Protein AF-A0A8S3E1S0-F1 (afdb_monomer)

InterPro domains:
  IPR021967 Nuclear pore complex protein NUP96, C-terminal domain [PF12110] (6-169)

Organism: NCBI:txid392030

Sequence (169 aa):
MQNCEFLSRGLLNDCVKFAHDEGDLRLAALVHAASGSNTVRDILRHCAHEDIVDVYSKDFRRTIAILSGEFIVKGHNLVDQNRTTYWQMALALHLWFANSASDSVSTIVRDFESAYQEHYWLEPIAHHGNTKALDLRWKLLKLYTDDTYPIDNVFDVNSYTQNPFDYRL

pLDDT: mean 80.12, std 9.95, range [49.84, 92.62]

Nearest PDB structures (foldseek):
  7r5j-assembly1_M0  TM=8.393E-01  e=2.075E-05  Homo sapiens
  9hcj-assembly1_M0  TM=8.112E-01  e=3.958E-04  Dictyostelium discoideum
  7vci-assembly1_F  TM=7.596E-01  e=1.079E-04  Xenopus laevis
  8tie-assembly1_n  TM=6.568E-01  e=2.487E+00  Saccharomyces cerevisiae
  7n84-assembly1_c  TM=5.161E-01  e=3.710E+00  Saccharomyces cerevisiae

Solvent-accessible surface area (backbone atoms only — not comparable to full-atom values): 9518 Å² total; per-residue (Å²): 118,66,54,57,55,26,52,58,69,68,35,56,68,58,30,32,50,51,26,51,74,75,64,39,55,66,58,24,52,47,57,58,46,36,75,78,29,69,68,51,16,52,54,35,41,53,48,54,70,39,76,69,41,76,79,47,56,72,66,57,44,34,42,42,21,50,51,26,29,45,48,61,46,98,88,40,69,56,62,57,66,85,77,48,74,42,44,66,44,55,49,47,40,36,68,71,28,48,51,60,97,84,58,52,71,45,56,47,53,50,55,48,48,54,41,27,74,73,64,74,42,66,69,57,59,25,92,29,57,98,53,98,28,58,19,42,72,54,44,52,48,43,47,74,52,32,92,82,50,63,70,72,70,62,70,46,34,48,18,80,34,73,47,88,81,56,85,77,129

Radius of gyration: 18.13 Å; Cα contacts (8 Å, |Δi|>4): 204; chains: 1; bounding box: 43×31×51 Å

Foldseek 3Di:
DVLLVCLLVVVLVVSLVVCVVVVVNVLNVLSVDLQPDLVSLVVLVVCLADPVLVVDDLVVSLSSCLSNLNQAYPNDRSPDQVVPVALVSVLVSLCRHNDDPPDDLLVSLVVSVVCVVVVSHDAQFAPAEPDGAHALVNLVSCVVNPVPRDPVSSQCCRRYHNDNPPSDD

Structure (mmCIF, N/CA/C/O backbone):
data_AF-A0A8S3E1S0-F1
#
_entry.id   AF-A0A8S3E1S0-F1
#
loop_
_atom_site.group_PDB
_atom_site.id
_atom_site.type_symbol
_atom_site.label_atom_id
_atom_site.label_alt_id
_atom_site.label_comp_id
_atom_site.label_asym_id
_atom_site.label_entity_id
_atom_site.label_seq_id
_atom_site.pdbx_PDB_ins_code
_atom_site.Cartn_x
_atom_site.Cartn_y
_atom_site.Cartn_z
_atom_site.occupancy
_atom_site.B_iso_or_equiv
_atom_site.auth_seq_id
_atom_site.auth_comp_id
_atom_site.auth_asym_id
_atom_site.auth_atom_id
_atom_site.pdbx_PDB_model_num
ATOM 1 N N . MET A 1 1 ? 5.901 -2.641 19.399 1.00 58.44 1 MET A N 1
ATOM 2 C CA . MET A 1 1 ? 6.875 -2.893 18.307 1.00 58.44 1 MET A CA 1
ATOM 3 C C . MET A 1 1 ? 6.525 -4.081 17.390 1.00 58.44 1 MET A C 1
ATOM 5 O O . MET A 1 1 ? 6.628 -3.909 16.183 1.00 58.44 1 MET A O 1
ATOM 9 N N . GLN A 1 2 ? 6.103 -5.249 17.906 1.00 73.56 2 GLN A N 1
ATOM 10 C CA . GLN A 1 2 ? 5.822 -6.465 17.105 1.00 73.56 2 GLN A CA 1
ATOM 11 C C . GLN A 1 2 ? 4.527 -6.395 16.265 1.00 73.56 2 GLN A C 1
ATOM 13 O O . GLN A 1 2 ? 4.481 -6.923 15.159 1.00 73.56 2 GLN A O 1
ATOM 18 N N . ASN A 1 3 ? 3.510 -5.655 16.727 1.00 74.62 3 ASN A N 1
ATOM 19 C CA . ASN A 1 3 ? 2.229 -5.501 16.017 1.00 74.62 3 ASN A CA 1
ATOM 20 C C . ASN A 1 3 ? 2.379 -4.917 14.607 1.00 74.62 3 ASN A C 1
ATOM 22 O O . ASN A 1 3 ? 1.893 -5.496 13.641 1.00 74.62 3 ASN A O 1
ATOM 26 N N . CYS A 1 4 ? 3.118 -3.814 14.455 1.00 72.69 4 CYS A N 1
ATOM 27 C CA . CYS A 1 4 ? 3.350 -3.216 13.138 1.00 72.69 4 CYS A CA 1
ATOM 28 C C . CYS A 1 4 ? 4.136 -4.141 12.195 1.00 72.69 4 CYS A C 1
ATOM 30 O O . CYS A 1 4 ? 3.998 -4.011 10.986 1.00 72.69 4 CYS A O 1
ATOM 32 N N . GLU A 1 5 ? 4.948 -5.058 12.729 1.00 78.69 5 GLU A N 1
ATOM 33 C CA . GLU A 1 5 ? 5.699 -6.035 11.935 1.00 78.69 5 GLU A CA 1
ATOM 34 C C . GLU A 1 5 ? 4.805 -7.177 11.436 1.00 78.69 5 GLU A C 1
ATOM 36 O O . GLU A 1 5 ? 4.924 -7.600 10.289 1.00 78.69 5 GLU A O 1
ATOM 41 N N . PHE A 1 6 ? 3.867 -7.651 12.259 1.00 82.81 6 PHE A N 1
ATOM 42 C CA . PHE A 1 6 ? 2.863 -8.612 11.801 1.00 82.81 6 PHE A CA 1
ATOM 43 C C . PHE A 1 6 ? 1.943 -7.993 10.748 1.00 82.81 6 PHE A C 1
ATOM 45 O O . PHE A 1 6 ? 1.710 -8.601 9.703 1.00 82.81 6 PHE A O 1
ATOM 52 N N . LEU A 1 7 ? 1.485 -6.758 10.978 1.00 82.69 7 LEU A N 1
ATOM 53 C CA . LEU A 1 7 ? 0.645 -6.030 10.026 1.00 82.69 7 LEU A CA 1
ATOM 54 C C . LEU A 1 7 ? 1.376 -5.748 8.715 1.00 82.69 7 LEU A C 1
ATOM 56 O O . LEU A 1 7 ? 0.814 -5.989 7.651 1.00 82.69 7 LEU A O 1
ATOM 60 N N . SER A 1 8 ? 2.638 -5.312 8.768 1.00 78.31 8 SER A N 1
ATOM 61 C CA . SER A 1 8 ? 3.410 -5.053 7.552 1.00 78.31 8 SER A CA 1
ATOM 62 C C . SER A 1 8 ? 3.658 -6.303 6.726 1.00 78.31 8 SER A C 1
ATOM 64 O O . SER A 1 8 ? 3.879 -6.167 5.537 1.00 78.31 8 SER A O 1
ATOM 66 N N . ARG A 1 9 ? 3.581 -7.503 7.313 1.00 81.69 9 ARG A N 1
ATOM 67 C CA . ARG A 1 9 ? 3.710 -8.795 6.617 1.00 81.69 9 ARG A CA 1
ATOM 68 C C . ARG A 1 9 ? 2.362 -9.431 6.261 1.00 81.69 9 ARG A C 1
ATOM 70 O O . ARG A 1 9 ? 2.347 -10.550 5.757 1.00 81.69 9 ARG A O 1
ATOM 77 N N . GLY A 1 10 ? 1.248 -8.750 6.537 1.00 81.19 10 GLY A N 1
ATOM 78 C CA . GLY A 1 10 ? -0.102 -9.242 6.249 1.00 81.19 10 GLY A CA 1
ATOM 79 C C . GLY A 1 10 ? -0.562 -10.350 7.201 1.00 81.19 10 GLY A C 1
ATOM 80 O O . GLY A 1 10 ? -1.591 -10.985 6.975 1.00 81.19 10 GLY A O 1
ATOM 81 N N . LEU A 1 11 ? 0.173 -10.587 8.290 1.00 84.69 11 LEU A N 1
ATOM 82 C CA . LEU A 1 11 ? -0.100 -11.624 9.283 1.00 84.69 11 LEU A CA 1
ATOM 83 C C . LEU A 1 11 ? -1.120 -11.125 10.318 1.00 84.69 11 LEU A C 1
ATOM 85 O O . LEU A 1 11 ? -0.837 -11.022 11.512 1.00 84.69 11 LEU A O 1
ATOM 89 N N . LEU A 1 12 ? -2.329 -10.801 9.851 1.00 86.69 12 LEU A N 1
ATOM 90 C CA . LEU A 1 12 ? -3.406 -10.238 10.676 1.00 86.69 12 LEU A CA 1
ATOM 91 C C . LEU A 1 12 ? -3.782 -11.150 11.850 1.00 86.69 12 LEU A C 1
ATOM 93 O O . LEU A 1 12 ? -3.936 -10.683 12.976 1.00 86.69 12 LEU A O 1
ATOM 97 N N . ASN A 1 13 ? -3.870 -12.459 11.608 1.00 87.81 13 ASN A N 1
ATOM 98 C CA . ASN A 1 13 ? -4.221 -13.437 12.639 1.00 87.81 13 ASN A CA 1
ATOM 99 C C . ASN A 1 13 ? -3.161 -13.527 13.741 1.00 87.81 13 ASN A C 1
ATOM 101 O O . ASN A 1 13 ? -3.509 -13.663 14.912 1.00 87.81 13 ASN A O 1
ATOM 105 N N . ASP A 1 14 ? -1.881 -13.434 13.382 1.00 88.75 14 ASP A N 1
ATOM 106 C CA . ASP A 1 14 ? -0.792 -13.473 14.358 1.00 88.75 14 ASP A CA 1
ATOM 107 C C . ASP A 1 14 ? -0.717 -12.159 15.139 1.00 88.75 14 ASP A C 1
ATOM 109 O O . ASP A 1 14 ? -0.510 -12.186 16.349 1.00 88.75 14 ASP A O 1
ATOM 113 N N . CYS A 1 15 ? -1.005 -11.024 14.491 1.00 88.31 15 CYS A N 1
ATOM 114 C CA . CYS A 1 15 ? -1.164 -9.742 15.176 1.00 88.31 15 CYS A CA 1
ATOM 115 C C . CYS A 1 15 ? -2.302 -9.780 16.211 1.00 88.31 15 CYS A C 1
ATOM 117 O O . CYS A 1 15 ? -2.143 -9.275 17.318 1.00 88.31 15 CYS A O 1
ATOM 119 N N . VAL A 1 16 ? -3.447 -10.382 15.868 1.00 88.69 16 VAL A N 1
ATOM 120 C CA . VAL A 1 16 ? -4.603 -10.507 16.774 1.00 88.69 16 VAL A CA 1
ATOM 121 C C . VAL A 1 16 ? -4.278 -11.428 17.948 1.00 88.69 16 VAL A C 1
ATOM 123 O O . VAL A 1 16 ? -4.586 -11.083 19.086 1.00 88.69 16 VAL A O 1
ATOM 126 N N . LYS A 1 17 ? -3.633 -12.574 17.693 1.00 89.94 17 LYS A N 1
ATOM 127 C CA . LYS A 1 17 ? -3.180 -13.491 18.752 1.00 89.94 17 LYS A CA 1
ATOM 128 C C . LYS A 1 17 ? -2.196 -12.808 19.692 1.00 89.94 17 LYS A C 1
ATOM 130 O O . LYS A 1 17 ? -2.391 -12.848 20.897 1.00 89.94 17 LYS A O 1
ATOM 135 N N . PHE A 1 18 ? -1.202 -12.117 19.143 1.00 89.56 18 PHE A N 1
ATOM 136 C CA . PHE A 1 18 ? -0.225 -11.386 19.939 1.00 89.56 18 PHE A CA 1
ATOM 137 C C . PHE A 1 18 ? -0.886 -10.295 20.794 1.00 89.56 18 PHE A C 1
ATOM 139 O O . PHE A 1 18 ? -0.615 -10.204 21.986 1.00 89.56 18 PHE A O 1
ATOM 146 N N . ALA A 1 19 ? -1.808 -9.511 20.223 1.00 88.44 19 ALA A N 1
ATOM 147 C CA . ALA A 1 19 ? -2.557 -8.504 20.976 1.00 88.44 19 ALA A CA 1
ATOM 148 C C . ALA A 1 19 ? -3.422 -9.130 22.086 1.00 88.44 19 ALA A C 1
ATOM 150 O O . ALA A 1 19 ? -3.539 -8.566 23.172 1.00 88.44 19 ALA A O 1
ATOM 151 N N . HIS A 1 20 ? -3.997 -10.311 21.839 1.00 88.94 20 HIS A N 1
ATOM 152 C CA . HIS A 1 20 ? -4.727 -11.069 22.851 1.00 88.94 20 HIS A CA 1
ATOM 153 C C . HIS A 1 20 ? -3.804 -11.558 23.980 1.00 88.94 20 HIS A C 1
ATOM 155 O O . HIS A 1 20 ? -4.162 -11.434 25.150 1.00 88.94 20 HIS A O 1
ATOM 161 N N . ASP A 1 21 ? -2.613 -12.058 23.646 1.00 90.25 21 ASP A N 1
ATOM 162 C CA . ASP A 1 21 ? -1.620 -12.550 24.611 1.00 90.25 21 ASP A CA 1
ATOM 163 C C . ASP A 1 21 ? -1.020 -11.416 25.463 1.00 90.25 21 ASP A C 1
ATOM 165 O O . ASP A 1 21 ? -0.772 -11.605 26.654 1.00 90.25 21 ASP A O 1
ATOM 169 N N . GLU A 1 22 ? -0.848 -10.216 24.896 1.00 89.12 22 GLU A N 1
ATOM 170 C CA . GLU A 1 22 ? -0.460 -9.007 25.642 1.00 89.12 22 GLU A CA 1
ATOM 171 C C . GLU A 1 22 ? -1.614 -8.398 26.465 1.00 89.12 22 GLU A C 1
ATOM 173 O O . GLU A 1 22 ? -1.390 -7.507 27.287 1.00 89.12 22 GLU A O 1
ATOM 178 N N . GLY A 1 23 ? -2.852 -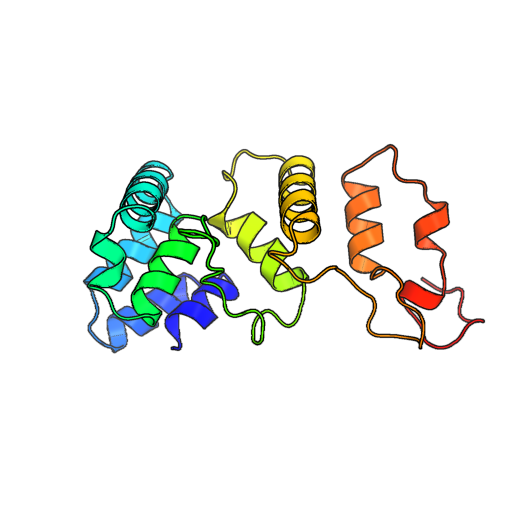8.869 26.274 1.00 88.38 23 GLY A N 1
ATOM 179 C CA . GLY A 1 23 ? -4.045 -8.368 26.961 1.00 88.38 23 GLY A CA 1
ATOM 180 C C . GLY A 1 23 ? -4.653 -7.094 26.359 1.00 88.38 23 GLY A C 1
ATOM 181 O O . GLY A 1 23 ? -5.596 -6.538 26.929 1.00 88.38 23 GLY A O 1
ATOM 182 N N . ASP A 1 24 ? -4.179 -6.635 25.197 1.00 88.19 24 ASP A N 1
ATOM 183 C CA . ASP A 1 24 ? -4.757 -5.499 24.473 1.00 88.19 24 ASP A CA 1
ATOM 184 C C . ASP A 1 24 ? -5.917 -5.943 23.568 1.00 88.19 24 ASP A C 1
ATOM 186 O O . ASP A 1 24 ? -5.844 -6.010 22.336 1.00 88.19 24 ASP A O 1
ATOM 190 N N . LEU A 1 25 ? -7.049 -6.230 24.213 1.00 88.06 25 LEU A N 1
ATOM 191 C CA . LEU A 1 25 ? -8.277 -6.653 23.535 1.00 88.06 25 LEU A CA 1
ATOM 192 C C . LEU A 1 25 ? -8.849 -5.574 22.602 1.00 88.06 25 LEU A C 1
ATOM 194 O O . LEU A 1 25 ? -9.564 -5.896 21.652 1.00 88.06 25 LEU A O 1
ATOM 198 N N . ARG A 1 26 ? -8.548 -4.293 22.858 1.00 87.56 26 ARG A N 1
ATOM 199 C CA . ARG A 1 26 ? -9.032 -3.178 22.029 1.00 87.56 26 ARG A CA 1
ATOM 200 C C . ARG A 1 26 ? -8.329 -3.188 20.684 1.00 87.56 26 ARG A C 1
ATOM 202 O O . ARG A 1 26 ? -8.991 -3.077 19.654 1.00 87.56 26 ARG A O 1
ATOM 209 N N . LEU A 1 27 ? -7.011 -3.368 20.696 1.00 86.94 27 LEU A N 1
ATOM 210 C CA . LEU A 1 27 ? -6.228 -3.500 19.478 1.00 86.94 27 LEU A CA 1
ATOM 211 C C . LEU A 1 27 ? -6.626 -4.752 18.688 1.00 86.94 27 LEU A C 1
ATOM 213 O O . LEU A 1 27 ? -6.827 -4.662 17.479 1.00 86.94 27 LEU A O 1
ATOM 217 N N . ALA A 1 28 ? -6.807 -5.892 19.361 1.00 88.44 28 ALA A N 1
ATOM 218 C CA . ALA A 1 28 ? -7.246 -7.132 18.719 1.00 88.44 28 ALA A CA 1
ATOM 219 C C . ALA A 1 28 ? -8.592 -6.960 17.987 1.00 88.44 28 ALA A C 1
ATOM 221 O O . ALA A 1 28 ? -8.720 -7.324 16.816 1.00 88.44 28 ALA A O 1
ATOM 222 N N . ALA A 1 29 ? -9.577 -6.347 18.653 1.00 88.38 29 ALA A N 1
ATOM 223 C CA . ALA A 1 29 ? -10.878 -6.053 18.057 1.00 88.38 29 ALA A CA 1
ATOM 224 C C . ALA A 1 29 ? -10.765 -5.071 16.881 1.00 88.38 29 ALA A C 1
ATOM 226 O O . ALA A 1 29 ? -11.424 -5.258 15.858 1.00 88.38 29 ALA A O 1
ATOM 227 N N . LEU A 1 30 ? -9.907 -4.053 17.002 1.00 88.75 30 LEU A N 1
ATOM 228 C CA . LEU A 1 30 ? -9.695 -3.063 15.951 1.00 88.75 30 LEU A CA 1
ATOM 229 C C . LEU A 1 30 ? -9.072 -3.678 14.692 1.00 88.75 30 LEU A C 1
ATOM 231 O O . LEU A 1 30 ? -9.574 -3.445 13.595 1.00 88.75 30 LEU A O 1
ATOM 235 N N . VAL A 1 31 ? -8.016 -4.484 14.843 1.00 88.50 31 VAL A N 1
ATOM 236 C CA . VAL A 1 31 ? -7.354 -5.177 13.723 1.00 88.50 31 VAL A CA 1
ATOM 237 C C . VAL A 1 31 ? -8.341 -6.106 13.015 1.00 88.50 31 VAL A C 1
ATOM 239 O O . VAL A 1 31 ? -8.419 -6.107 11.787 1.00 88.50 31 VAL A O 1
ATOM 242 N N . HIS A 1 32 ? -9.142 -6.851 13.782 1.00 87.25 32 HIS A N 1
ATOM 243 C CA . HIS A 1 32 ? -10.170 -7.725 13.225 1.00 87.25 32 HIS A CA 1
ATOM 244 C C . HIS A 1 32 ? -11.230 -6.937 12.435 1.00 87.25 32 HIS A C 1
ATOM 246 O O . HIS A 1 32 ? -11.568 -7.305 11.311 1.00 87.25 32 HIS A O 1
ATOM 252 N N . ALA A 1 33 ? -11.714 -5.822 12.988 1.00 86.75 33 ALA A N 1
ATOM 253 C CA . ALA A 1 33 ? -12.729 -4.987 12.352 1.00 86.75 33 ALA A CA 1
ATOM 254 C C . ALA A 1 33 ? -12.217 -4.291 11.075 1.00 86.75 33 ALA A C 1
ATOM 256 O O . ALA A 1 33 ? -12.920 -4.258 10.063 1.00 86.75 33 ALA A O 1
ATOM 257 N N . ALA A 1 34 ? -10.985 -3.774 11.097 1.00 84.12 34 ALA A N 1
ATOM 258 C CA . ALA A 1 34 ? -10.373 -3.087 9.960 1.00 84.12 34 ALA A CA 1
ATOM 259 C C . ALA A 1 34 ? -10.072 -4.027 8.778 1.00 84.12 34 ALA A C 1
ATOM 261 O O . ALA A 1 34 ? -10.104 -3.590 7.631 1.00 84.12 34 ALA A O 1
ATOM 262 N N . SER A 1 35 ? -9.838 -5.321 9.033 1.00 79.50 35 SER A N 1
ATOM 263 C CA . SER A 1 35 ? -9.619 -6.312 7.971 1.00 79.50 35 SER A CA 1
ATOM 264 C C . SER A 1 35 ? -10.854 -6.553 7.096 1.00 79.50 35 SER A C 1
ATOM 266 O O . SER A 1 35 ? -10.699 -6.962 5.948 1.00 79.50 35 SER A O 1
ATOM 268 N N . GLY A 1 36 ? -12.062 -6.382 7.640 1.00 73.81 36 GLY A N 1
ATOM 269 C CA . GLY A 1 36 ? -13.307 -6.757 6.961 1.00 73.81 36 GLY A CA 1
ATOM 270 C C . GLY A 1 36 ? -14.179 -5.584 6.521 1.00 73.81 36 GLY A C 1
ATOM 271 O O . GLY A 1 36 ? -15.065 -5.776 5.693 1.00 73.81 36 GLY A O 1
ATOM 272 N N . SER A 1 37 ? -13.965 -4.384 7.069 1.00 80.50 37 SER A N 1
ATOM 273 C CA . SER A 1 37 ? -14.875 -3.256 6.869 1.00 80.50 37 SER A CA 1
ATOM 274 C C . SER A 1 37 ? -14.171 -1.988 6.393 1.00 80.50 37 SER A C 1
ATOM 276 O O . SER A 1 37 ? -13.408 -1.366 7.136 1.00 80.50 37 SER A O 1
ATOM 278 N N . ASN A 1 38 ? -14.524 -1.538 5.185 1.00 81.44 38 ASN A N 1
ATOM 279 C CA . ASN A 1 38 ? -14.071 -0.253 4.645 1.00 81.44 38 ASN A CA 1
ATOM 280 C C . ASN A 1 38 ? -14.533 0.930 5.511 1.00 81.44 38 ASN A C 1
ATOM 282 O O . ASN A 1 38 ? -13.774 1.872 5.695 1.00 81.44 38 ASN A O 1
ATOM 286 N N . THR A 1 39 ? -15.711 0.850 6.141 1.00 86.88 39 THR A N 1
ATOM 287 C CA . THR A 1 39 ? -16.206 1.937 7.005 1.00 86.88 39 THR A CA 1
ATOM 288 C C . THR A 1 39 ? -15.342 2.131 8.247 1.00 86.88 39 THR A C 1
ATOM 290 O O . THR A 1 39 ? -15.125 3.256 8.687 1.00 86.88 39 THR A O 1
ATOM 293 N N . VAL A 1 40 ? -14.808 1.041 8.807 1.00 87.56 40 VAL A N 1
ATOM 294 C CA . VAL A 1 40 ? -13.883 1.104 9.947 1.00 87.56 40 VAL A CA 1
ATOM 295 C C . VAL A 1 40 ? -12.565 1.728 9.506 1.00 87.56 40 VAL A C 1
ATOM 297 O O . VAL A 1 40 ? -12.022 2.562 10.225 1.00 87.56 40 VAL A O 1
ATOM 300 N N . ARG A 1 41 ? -12.079 1.379 8.309 1.00 87.25 41 ARG A N 1
ATOM 301 C CA . ARG A 1 41 ? -10.884 1.999 7.723 1.00 87.25 41 ARG A CA 1
ATOM 302 C C . ARG A 1 41 ? -11.086 3.497 7.504 1.00 87.25 41 ARG A C 1
ATOM 304 O O . ARG A 1 41 ? -10.206 4.259 7.877 1.00 87.25 41 ARG A O 1
ATOM 311 N N . ASP A 1 42 ? -12.248 3.929 7.023 1.00 87.00 42 ASP A N 1
ATOM 312 C CA . ASP A 1 42 ? -12.558 5.352 6.825 1.00 87.00 42 ASP A CA 1
ATOM 313 C C . ASP A 1 42 ? -12.619 6.134 8.145 1.00 87.00 42 ASP A C 1
ATOM 315 O O . ASP A 1 42 ? -12.059 7.226 8.251 1.00 87.00 42 ASP A O 1
ATOM 319 N N . ILE A 1 43 ? -13.213 5.556 9.195 1.00 87.81 43 ILE A N 1
ATOM 320 C CA . ILE A 1 43 ? -13.173 6.151 10.541 1.00 87.81 43 ILE A CA 1
ATOM 321 C C . ILE A 1 43 ? -11.724 6.255 11.027 1.00 87.81 43 ILE A C 1
ATOM 323 O O . ILE A 1 43 ? -11.324 7.290 11.554 1.00 87.81 43 ILE A O 1
ATOM 327 N N . LEU A 1 44 ? -10.917 5.210 10.819 1.00 87.38 44 LEU A N 1
ATOM 328 C CA . LEU A 1 44 ? -9.503 5.227 11.187 1.00 87.38 44 LEU A CA 1
ATOM 329 C C . LEU A 1 44 ? -8.701 6.268 10.399 1.00 87.38 44 LEU A C 1
ATOM 331 O O . LEU A 1 44 ? -7.809 6.872 10.986 1.00 87.38 44 LEU A O 1
ATOM 335 N N . ARG A 1 45 ? -9.022 6.518 9.123 1.00 86.44 45 ARG A N 1
ATOM 336 C CA . ARG A 1 45 ? -8.429 7.604 8.317 1.00 86.44 45 ARG A CA 1
ATOM 337 C C . ARG A 1 45 ? -8.736 8.971 8.915 1.00 86.44 45 ARG A C 1
ATOM 339 O O . ARG A 1 45 ? -7.833 9.783 9.107 1.00 86.44 45 ARG A O 1
ATOM 346 N N . HIS A 1 46 ? -9.991 9.206 9.297 1.00 85.12 46 HIS A N 1
ATOM 347 C CA . HIS A 1 46 ? -10.366 10.434 9.998 1.00 85.12 46 HIS A CA 1
ATOM 348 C C . HIS A 1 46 ? -9.643 10.570 11.339 1.00 85.12 46 HIS A C 1
ATOM 350 O O . HIS A 1 46 ? -9.044 11.610 11.600 1.00 85.12 46 HIS A O 1
ATOM 356 N N . CYS A 1 47 ? -9.599 9.509 12.148 1.00 80.75 47 CYS A N 1
ATOM 357 C CA . CYS A 1 47 ? -8.847 9.524 13.400 1.00 80.75 47 CYS A CA 1
ATOM 358 C C . CYS A 1 47 ? -7.353 9.771 13.177 1.00 80.75 47 CYS A C 1
ATOM 360 O O . CYS A 1 47 ? -6.752 10.463 13.987 1.00 80.75 47 CYS A O 1
ATOM 362 N N . ALA A 1 48 ? -6.762 9.225 12.107 1.00 77.56 48 ALA A N 1
ATOM 363 C CA . ALA A 1 48 ? -5.361 9.427 11.751 1.00 77.56 48 ALA A CA 1
ATOM 364 C C . ALA A 1 48 ? -5.054 10.911 11.481 1.00 77.56 48 ALA A C 1
ATOM 366 O O . ALA A 1 48 ? -4.013 11.417 11.895 1.00 77.56 48 ALA A O 1
ATOM 367 N N . HIS A 1 49 ? -5.974 11.606 10.813 1.00 75.44 49 HIS A N 1
ATOM 368 C CA . HIS A 1 49 ? -5.833 13.009 10.437 1.00 75.44 49 HIS A CA 1
ATOM 369 C C . HIS A 1 49 ? -6.093 13.991 11.584 1.00 75.44 49 HIS A C 1
ATOM 371 O O . HIS A 1 49 ? -5.447 15.041 11.644 1.00 75.44 49 HIS A O 1
ATOM 377 N N . GLU A 1 50 ? -7.005 13.668 12.500 1.00 69.94 50 GLU A N 1
ATOM 378 C CA . GLU A 1 50 ? -7.279 14.517 13.658 1.00 69.94 50 GLU A CA 1
ATOM 379 C C . GLU A 1 50 ? -6.110 14.526 14.666 1.00 69.94 50 GLU A C 1
ATOM 381 O O . GLU A 1 50 ? -5.397 13.540 14.865 1.00 69.94 50 GLU A O 1
ATOM 386 N N . ASP A 1 51 ? -5.917 15.649 15.370 1.00 60.78 51 ASP A N 1
ATOM 387 C CA . ASP A 1 51 ? -4.892 15.826 16.421 1.00 60.78 51 ASP A CA 1
ATOM 388 C C . ASP A 1 51 ? -5.020 14.840 17.603 1.00 60.78 51 ASP A C 1
ATOM 390 O O . ASP A 1 51 ? -4.146 14.784 18.468 1.00 60.78 51 ASP A O 1
ATOM 394 N N . ILE A 1 52 ? -6.063 14.000 17.621 1.00 54.25 52 ILE A N 1
ATOM 395 C CA . ILE A 1 52 ? -6.243 12.890 18.569 1.00 54.25 52 ILE A CA 1
ATOM 396 C C . ILE A 1 52 ? -5.000 11.977 18.579 1.00 54.25 52 ILE A C 1
ATOM 398 O O . ILE A 1 52 ? -4.607 11.435 19.612 1.00 54.25 52 ILE A O 1
ATOM 402 N N . VAL A 1 53 ? -4.326 11.856 17.437 1.00 58.03 53 VAL A N 1
ATOM 403 C CA . VAL A 1 53 ? -3.156 10.997 17.223 1.00 58.03 53 VAL A CA 1
ATOM 404 C C . VAL A 1 53 ? -1.917 11.445 17.997 1.00 58.03 53 VAL A C 1
ATOM 406 O O . VAL A 1 53 ? -1.106 10.593 18.367 1.00 58.03 53 VAL A O 1
ATOM 409 N N . ASP A 1 54 ? -1.787 12.727 18.346 1.00 65.69 54 ASP A N 1
ATOM 410 C CA . ASP A 1 54 ? -0.641 13.209 19.130 1.00 65.69 54 ASP A CA 1
ATOM 411 C C . ASP A 1 54 ? -0.709 12.812 20.612 1.00 65.69 54 ASP A C 1
ATOM 413 O O . ASP A 1 54 ? 0.323 12.771 21.286 1.00 65.69 54 ASP A O 1
ATOM 417 N N . VAL A 1 55 ? -1.888 12.405 21.096 1.00 70.94 55 VAL A N 1
ATOM 418 C CA . VAL A 1 55 ? -2.080 11.844 22.445 1.00 70.94 55 VAL A CA 1
ATOM 419 C C . VAL A 1 55 ? -1.563 10.401 22.534 1.00 70.94 55 VAL A C 1
ATOM 421 O O . VAL A 1 55 ? -1.192 9.931 23.612 1.00 70.94 55 VAL A O 1
ATOM 424 N N . TYR A 1 56 ? -1.507 9.679 21.412 1.00 74.06 56 TYR A N 1
ATOM 425 C CA . TYR A 1 56 ? -1.155 8.262 21.392 1.00 74.06 56 TYR A CA 1
ATOM 426 C C . TYR A 1 56 ? 0.348 7.996 21.220 1.00 74.06 56 TYR A C 1
ATOM 428 O O . TYR A 1 56 ? 1.108 8.751 20.597 1.00 74.06 56 TYR A O 1
ATOM 436 N N . SER A 1 57 ? 0.784 6.842 21.740 1.00 81.25 57 SER A N 1
ATOM 437 C CA . SER A 1 57 ? 2.153 6.356 21.558 1.00 81.25 57 SER A CA 1
ATOM 438 C C . SER A 1 57 ? 2.472 6.196 20.069 1.00 81.25 57 SER A C 1
ATOM 440 O O . SER A 1 57 ? 1.613 5.823 19.270 1.00 81.25 57 SER A O 1
ATOM 442 N N . LYS A 1 58 ? 3.725 6.459 19.682 1.00 77.69 58 LYS A N 1
ATOM 443 C CA . LYS A 1 58 ? 4.178 6.373 18.282 1.00 77.69 58 LYS A CA 1
ATOM 444 C C . LYS A 1 58 ? 3.815 5.030 17.627 1.00 77.69 58 LYS A C 1
ATOM 446 O O . LYS A 1 58 ? 3.404 5.010 16.472 1.00 77.69 58 LYS A O 1
ATOM 451 N N . ASP A 1 59 ? 3.911 3.930 18.370 1.00 78.12 59 ASP A N 1
ATOM 452 C CA . ASP A 1 59 ? 3.581 2.578 17.898 1.00 78.12 59 ASP A CA 1
ATOM 453 C C . ASP A 1 59 ? 2.083 2.393 17.610 1.00 78.12 59 ASP A C 1
ATOM 455 O O . ASP A 1 59 ? 1.706 1.751 16.627 1.00 78.12 59 ASP A O 1
ATOM 459 N N . PHE A 1 60 ? 1.213 2.980 18.432 1.00 79.50 60 PHE A N 1
ATOM 460 C CA . PHE A 1 60 ? -0.225 2.906 18.201 1.00 79.50 60 PHE A CA 1
ATOM 461 C C . PHE A 1 60 ? -0.640 3.743 16.987 1.00 79.50 60 PHE A C 1
ATOM 463 O O . PHE A 1 60 ? -1.397 3.266 16.144 1.00 79.50 60 PHE A O 1
ATOM 470 N N . ARG A 1 61 ? -0.053 4.937 16.818 1.00 80.19 61 ARG A N 1
ATOM 471 C CA . ARG A 1 61 ? -0.273 5.774 15.622 1.00 80.19 61 ARG A CA 1
ATOM 47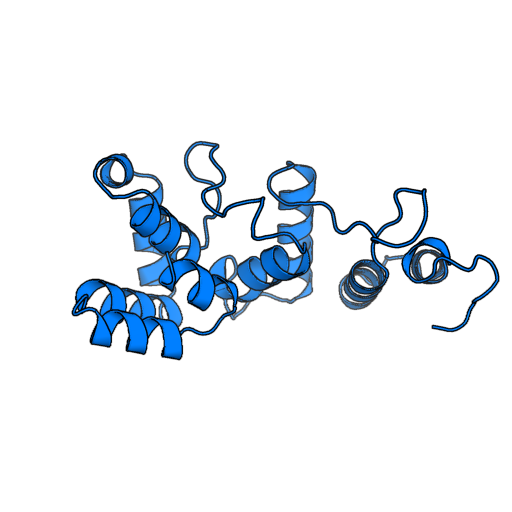2 C C . ARG A 1 61 ? 0.098 5.048 14.336 1.00 80.19 61 ARG A C 1
ATOM 474 O O . ARG A 1 61 ? -0.642 5.095 13.364 1.00 80.19 61 ARG A O 1
ATOM 481 N N . ARG A 1 62 ? 1.233 4.342 14.348 1.00 80.94 62 ARG A N 1
ATOM 482 C CA . ARG A 1 62 ? 1.683 3.501 13.230 1.00 80.94 62 ARG A CA 1
ATOM 483 C C . ARG A 1 62 ? 0.682 2.409 12.897 1.00 80.94 62 ARG A C 1
ATOM 485 O O . ARG A 1 62 ? 0.427 2.146 11.731 1.00 80.94 62 ARG A O 1
ATOM 492 N N . THR A 1 63 ? 0.118 1.783 13.923 1.00 84.25 63 THR A N 1
ATOM 493 C CA . THR A 1 63 ? -0.871 0.723 13.745 1.00 84.25 63 THR A CA 1
ATOM 494 C C . TH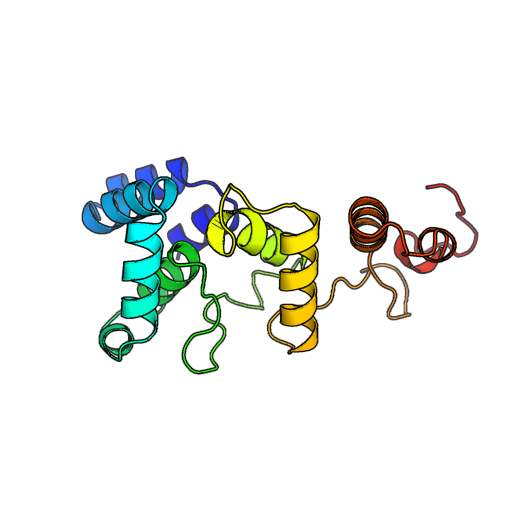R A 1 63 ? -2.157 1.274 13.129 1.00 84.25 63 THR A C 1
ATOM 496 O O . THR A 1 63 ? -2.644 0.705 12.159 1.00 84.25 63 THR A O 1
ATOM 499 N N . ILE A 1 64 ? -2.649 2.419 13.613 1.00 85.12 64 ILE A N 1
ATOM 500 C CA . ILE A 1 64 ? -3.797 3.117 13.014 1.00 85.12 64 ILE A CA 1
ATOM 501 C C . ILE A 1 64 ? -3.516 3.487 11.555 1.00 85.12 64 ILE A C 1
ATOM 503 O O . ILE A 1 64 ? -4.346 3.190 10.707 1.00 85.12 64 ILE A O 1
ATOM 507 N N . ALA A 1 65 ? -2.351 4.066 11.258 1.00 84.25 65 ALA A N 1
ATOM 508 C CA . ALA A 1 65 ? -1.957 4.461 9.905 1.00 84.25 65 ALA A CA 1
ATOM 509 C C . ALA A 1 65 ? -1.896 3.276 8.928 1.00 84.25 65 ALA A C 1
ATOM 511 O O . ALA A 1 65 ? -2.341 3.368 7.787 1.00 84.25 65 ALA A O 1
ATOM 512 N N . ILE A 1 66 ? -1.371 2.131 9.381 1.00 86.44 66 ILE A N 1
ATOM 513 C CA . ILE A 1 66 ? -1.358 0.915 8.564 1.00 86.44 66 ILE A CA 1
ATOM 514 C C . ILE A 1 66 ? -2.784 0.417 8.336 1.00 86.44 66 ILE A C 1
ATOM 516 O O . ILE A 1 66 ? -3.140 0.143 7.200 1.00 86.44 66 ILE A O 1
ATOM 520 N N . LEU A 1 67 ? -3.609 0.324 9.381 1.00 87.62 67 LEU A N 1
ATOM 521 C CA . LEU A 1 67 ? -4.978 -0.184 9.258 1.00 87.62 67 LEU A CA 1
ATOM 522 C C . LEU A 1 67 ? -5.886 0.744 8.440 1.00 87.62 67 LEU A C 1
ATOM 524 O O . LEU A 1 67 ? -6.763 0.259 7.733 1.00 87.62 67 LEU A O 1
ATOM 528 N N . SER A 1 68 ? -5.685 2.059 8.520 1.00 87.06 68 SER A N 1
ATOM 529 C CA . SER A 1 68 ? -6.436 3.046 7.742 1.00 87.06 68 SER A CA 1
ATOM 530 C C . SER A 1 68 ? -6.040 3.039 6.263 1.00 87.06 68 SER A C 1
ATOM 532 O O . SER A 1 68 ? -6.835 3.435 5.411 1.00 87.06 68 SER A O 1
ATOM 534 N N . GLY A 1 69 ? -4.828 2.579 5.936 1.00 85.88 69 GLY A N 1
ATOM 535 C CA . GLY A 1 69 ? -4.269 2.682 4.589 1.00 85.88 69 GLY A CA 1
ATOM 536 C C . GLY A 1 69 ? -3.641 4.027 4.264 1.00 85.88 69 GLY A C 1
ATOM 537 O O . GLY A 1 69 ? -3.232 4.242 3.128 1.00 85.88 69 GLY A O 1
ATOM 538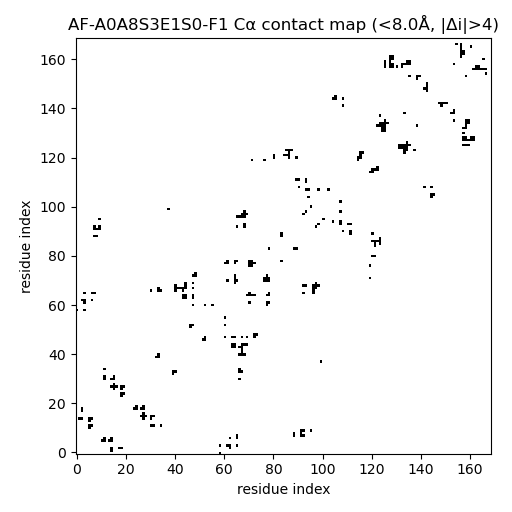 N N . GLU A 1 70 ? -3.581 4.933 5.236 1.00 83.56 70 GLU A N 1
ATOM 539 C CA . GLU A 1 70 ? -2.948 6.238 5.096 1.00 83.56 70 GLU A CA 1
ATOM 540 C C . GLU A 1 70 ? -1.615 6.218 5.826 1.00 83.56 70 GLU A C 1
ATOM 542 O O . GLU A 1 70 ? -1.504 6.456 7.028 1.00 83.56 70 GLU A O 1
ATOM 547 N N . PHE A 1 71 ? -0.570 5.907 5.070 1.00 79.88 71 PHE A N 1
ATOM 548 C CA . PHE A 1 71 ? 0.779 5.763 5.611 1.00 79.88 71 PHE A CA 1
ATOM 549 C C . PHE A 1 71 ? 1.462 7.111 5.873 1.00 79.88 71 PHE A C 1
ATOM 551 O O . PHE A 1 71 ? 2.453 7.175 6.606 1.00 79.88 71 PHE A O 1
ATOM 558 N N . ILE A 1 72 ? 0.924 8.181 5.283 1.00 74.31 72 ILE A N 1
ATOM 559 C CA . ILE A 1 72 ? 1.406 9.550 5.419 1.00 74.31 72 ILE A CA 1
ATOM 560 C C . ILE A 1 72 ? 0.328 10.348 6.128 1.00 74.31 72 ILE A C 1
ATOM 562 O O . ILE A 1 72 ? -0.785 10.491 5.632 1.00 74.31 72 ILE A O 1
ATOM 566 N N . VAL A 1 73 ? 0.684 10.896 7.280 1.00 69.44 73 VAL A N 1
ATOM 567 C CA . VAL A 1 73 ? -0.216 11.713 8.087 1.00 69.44 73 VAL A CA 1
ATOM 568 C C . VAL A 1 73 ? 0.522 13.000 8.417 1.00 69.44 73 VAL A C 1
ATOM 570 O O . VAL A 1 73 ? 1.632 12.962 8.952 1.00 69.44 73 VAL A O 1
ATOM 573 N N . LYS A 1 74 ? -0.066 14.148 8.058 1.00 65.75 74 LYS A N 1
ATOM 574 C CA . LYS A 1 74 ? 0.524 15.488 8.264 1.00 65.75 74 LYS A CA 1
ATOM 575 C C . LYS A 1 74 ? 1.952 15.626 7.698 1.00 65.75 74 LYS A C 1
ATOM 577 O O . LYS A 1 74 ? 2.811 16.256 8.305 1.00 65.75 74 LYS A O 1
ATOM 582 N N . GLY A 1 75 ? 2.224 14.999 6.551 1.00 66.62 75 GLY A N 1
ATOM 583 C CA . GLY A 1 75 ? 3.540 15.032 5.895 1.00 66.62 75 GLY A CA 1
ATOM 584 C C . GLY A 1 75 ? 4.609 14.136 6.533 1.00 66.62 75 GLY A C 1
ATOM 585 O O . GLY A 1 75 ? 5.739 14.100 6.051 1.00 66.62 75 GLY A O 1
ATOM 586 N N . HIS A 1 76 ? 4.271 13.379 7.580 1.00 67.31 76 HIS A N 1
ATOM 587 C CA . HIS A 1 76 ? 5.156 12.377 8.161 1.00 67.31 76 HIS A CA 1
ATOM 588 C C . HIS A 1 76 ? 4.802 10.982 7.645 1.00 67.31 76 HIS A C 1
ATOM 590 O O . HIS A 1 76 ? 3.668 10.529 7.804 1.00 67.31 76 HIS A O 1
ATOM 596 N N . ASN A 1 77 ? 5.789 10.272 7.087 1.00 73.56 77 ASN A N 1
ATOM 597 C CA . ASN A 1 77 ? 5.656 8.838 6.850 1.00 73.56 77 ASN A CA 1
ATOM 598 C C . ASN A 1 77 ? 5.714 8.117 8.205 1.00 73.56 77 ASN A C 1
ATOM 600 O O . ASN A 1 77 ? 6.725 8.156 8.915 1.00 73.56 77 ASN A O 1
ATOM 604 N N . LEU A 1 78 ? 4.598 7.503 8.590 1.00 69.38 78 LEU A N 1
ATOM 605 C CA . LEU A 1 78 ? 4.489 6.792 9.857 1.00 69.38 78 LEU A CA 1
ATOM 606 C C . LEU A 1 78 ? 5.095 5.387 9.761 1.00 69.38 78 LEU A C 1
ATOM 608 O O . LEU A 1 78 ? 5.575 4.856 10.769 1.00 69.38 78 LEU A O 1
ATOM 612 N N . VAL A 1 79 ? 5.160 4.814 8.561 1.00 70.31 79 VAL A N 1
ATOM 613 C CA . VAL A 1 79 ? 5.788 3.521 8.300 1.00 70.31 79 VAL A CA 1
ATOM 614 C C . VAL A 1 79 ? 7.304 3.716 8.188 1.00 70.31 79 VAL A C 1
ATOM 616 O O . VAL A 1 79 ? 7.809 4.544 7.439 1.00 70.31 79 VAL A O 1
ATOM 619 N N . ASP A 1 80 ? 8.054 2.986 9.011 1.00 63.91 80 ASP A N 1
ATOM 620 C CA . ASP A 1 80 ? 9.497 3.183 9.165 1.00 63.91 80 ASP A CA 1
ATOM 621 C C . ASP A 1 80 ? 10.261 2.807 7.881 1.00 63.91 80 ASP A C 1
ATOM 623 O O . ASP A 1 80 ? 10.401 1.619 7.575 1.00 63.91 80 ASP A O 1
ATOM 627 N N . GLN A 1 81 ? 10.796 3.806 7.168 1.00 56.69 81 GLN A N 1
ATOM 628 C CA . GLN A 1 81 ? 11.550 3.619 5.918 1.00 56.69 81 GLN A CA 1
ATOM 629 C C . GLN A 1 81 ? 12.747 2.666 6.079 1.00 56.69 81 GLN A C 1
ATOM 631 O O . GLN A 1 81 ? 13.077 1.920 5.159 1.00 56.69 81 GLN A O 1
ATOM 636 N N . ASN A 1 82 ? 13.359 2.624 7.269 1.00 52.66 82 ASN A N 1
ATOM 637 C CA . ASN A 1 82 ? 14.514 1.766 7.549 1.00 52.66 82 ASN A CA 1
ATOM 638 C C . ASN A 1 82 ? 14.154 0.272 7.640 1.00 52.66 82 ASN A C 1
ATOM 640 O O . ASN A 1 82 ? 15.009 -0.583 7.407 1.00 52.66 82 ASN A O 1
ATOM 644 N N . ARG A 1 83 ? 12.899 -0.060 7.982 1.00 49.84 83 ARG A N 1
ATOM 645 C CA . ARG A 1 83 ? 12.406 -1.449 8.079 1.00 49.84 83 ARG A CA 1
ATOM 646 C C . ARG A 1 83 ? 11.592 -1.879 6.862 1.00 49.84 83 ARG A C 1
ATOM 648 O O . ARG A 1 83 ? 11.543 -3.070 6.567 1.00 49.84 83 ARG A O 1
ATOM 655 N N . THR A 1 84 ? 11.005 -0.942 6.117 1.00 51.53 84 THR A N 1
ATOM 656 C CA . THR A 1 84 ? 10.520 -1.184 4.749 1.00 51.53 84 THR A CA 1
ATOM 657 C C . THR A 1 84 ? 11.692 -1.126 3.780 1.00 51.53 84 THR A C 1
ATOM 659 O O . THR A 1 84 ? 11.711 -0.341 2.841 1.00 51.53 84 THR A O 1
ATOM 662 N N . THR A 1 85 ? 12.706 -1.946 4.032 1.00 56.03 85 THR A N 1
ATOM 663 C CA . THR A 1 85 ? 13.951 -1.972 3.258 1.00 56.03 85 THR A CA 1
ATOM 664 C C . THR A 1 85 ? 13.720 -2.458 1.822 1.00 56.03 85 THR A C 1
ATOM 666 O O . THR A 1 85 ? 14.573 -2.295 0.959 1.00 56.03 85 THR A O 1
ATOM 669 N N . TYR A 1 86 ? 12.542 -3.025 1.553 1.00 74.88 86 TYR A N 1
ATOM 670 C CA . TYR A 1 86 ? 12.141 -3.543 0.258 1.00 74.88 86 TYR A CA 1
ATOM 671 C C . TYR A 1 86 ? 10.881 -2.811 -0.202 1.00 74.88 86 TYR A C 1
ATOM 673 O O . TYR A 1 86 ? 9.853 -2.863 0.474 1.00 74.88 86 TYR A O 1
ATOM 681 N N . TRP A 1 87 ? 10.939 -2.186 -1.380 1.00 83.19 87 TRP A N 1
ATOM 682 C CA . TRP A 1 87 ? 9.791 -1.597 -2.089 1.00 83.19 87 TRP A CA 1
ATOM 683 C C . TRP A 1 87 ? 8.591 -2.562 -2.178 1.00 83.19 87 TRP A C 1
ATOM 685 O O . TRP A 1 87 ? 7.438 -2.150 -2.192 1.00 83.19 87 TRP A O 1
ATOM 695 N N . GLN A 1 88 ? 8.865 -3.867 -2.145 1.00 86.06 88 GLN A N 1
ATOM 696 C CA . GLN A 1 88 ? 7.892 -4.958 -2.117 1.00 86.06 88 GLN A CA 1
ATOM 697 C C . GLN A 1 88 ? 6.985 -4.909 -0.885 1.00 86.06 88 GLN A C 1
ATOM 699 O O . GLN A 1 88 ? 5.800 -5.204 -0.978 1.00 86.06 88 GLN A O 1
ATOM 704 N N . MET A 1 89 ? 7.540 -4.521 0.266 1.00 84.00 89 MET A N 1
ATOM 705 C CA . MET A 1 89 ? 6.784 -4.361 1.504 1.00 84.00 89 MET A CA 1
ATOM 706 C C . MET A 1 89 ? 5.820 -3.180 1.399 1.00 84.00 89 MET A C 1
ATOM 708 O O . MET A 1 89 ? 4.662 -3.281 1.790 1.00 84.00 89 MET A O 1
ATOM 712 N N . ALA A 1 90 ? 6.291 -2.069 0.833 1.00 84.69 90 ALA A N 1
ATOM 713 C CA . ALA A 1 90 ? 5.456 -0.903 0.587 1.00 84.69 90 ALA A CA 1
ATOM 714 C C . ALA A 1 90 ? 4.328 -1.231 -0.401 1.00 84.69 90 ALA A C 1
ATOM 716 O O . ALA A 1 90 ? 3.167 -0.944 -0.124 1.00 84.69 90 ALA A O 1
ATOM 717 N N . LEU A 1 91 ? 4.638 -1.925 -1.499 1.00 87.69 91 LEU A N 1
ATOM 718 C CA . LEU A 1 91 ? 3.631 -2.411 -2.440 1.00 87.69 91 LEU A CA 1
ATOM 719 C C . LEU A 1 91 ? 2.614 -3.352 -1.768 1.00 87.69 91 LEU A C 1
ATOM 721 O O . LEU A 1 91 ? 1.417 -3.234 -2.012 1.00 87.69 91 LEU A O 1
ATOM 725 N N . ALA A 1 92 ? 3.063 -4.258 -0.895 1.00 87.50 92 ALA A N 1
ATOM 726 C CA . ALA A 1 92 ? 2.172 -5.154 -0.158 1.00 87.50 92 ALA A CA 1
ATOM 727 C C . ALA A 1 92 ? 1.213 -4.384 0.765 1.00 87.50 92 ALA A C 1
ATOM 729 O O . ALA A 1 92 ? 0.025 -4.691 0.811 1.00 87.50 92 ALA A O 1
ATOM 730 N N . LEU A 1 93 ? 1.693 -3.332 1.435 1.00 86.12 93 LEU A N 1
ATOM 731 C CA . LEU A 1 93 ? 0.844 -2.440 2.226 1.00 86.12 93 LEU A CA 1
ATOM 732 C C . LEU A 1 93 ? -0.218 -1.743 1.364 1.00 86.12 93 LEU A C 1
ATOM 734 O O . LEU A 1 93 ? -1.375 -1.661 1.776 1.00 86.12 93 LEU A O 1
ATOM 738 N N . HIS A 1 94 ? 0.138 -1.293 0.157 1.00 87.31 94 HIS A N 1
ATOM 739 C CA . HIS A 1 94 ? -0.834 -0.731 -0.788 1.00 87.31 94 HIS A CA 1
ATOM 740 C C . HIS A 1 94 ? -1.901 -1.740 -1.209 1.00 87.31 94 HIS A C 1
ATOM 742 O O . HIS A 1 94 ? -3.073 -1.381 -1.338 1.00 87.31 94 HIS A O 1
ATOM 748 N N . LEU A 1 95 ? -1.495 -2.997 -1.378 1.00 87.38 95 LEU A N 1
ATOM 749 C CA . LEU A 1 95 ? -2.361 -4.096 -1.788 1.00 87.38 95 LEU A CA 1
ATOM 750 C C . LEU A 1 95 ? -3.305 -4.554 -0.668 1.00 87.38 95 LEU A C 1
ATOM 752 O O . LEU A 1 95 ? -4.453 -4.892 -0.936 1.00 87.38 95 LEU A O 1
ATOM 756 N N . TRP A 1 96 ? -2.843 -4.557 0.584 1.00 86.00 96 TRP A N 1
ATOM 757 C CA . TRP A 1 96 ? -3.637 -5.021 1.725 1.00 86.00 96 TRP A CA 1
ATOM 758 C C . TRP A 1 96 ? -4.460 -3.921 2.392 1.00 86.00 96 TRP A C 1
ATOM 760 O O . TRP A 1 96 ? -5.572 -4.189 2.846 1.00 86.00 96 TRP A O 1
ATOM 770 N N . PHE A 1 97 ? -3.926 -2.699 2.471 1.00 86.19 97 PHE A N 1
ATOM 771 C CA . PHE A 1 97 ? -4.482 -1.662 3.339 1.00 86.19 97 PHE A CA 1
ATOM 772 C C . PHE A 1 97 ? -4.715 -0.302 2.696 1.00 86.19 97 PHE A C 1
ATOM 774 O O . PHE A 1 97 ? -5.522 0.437 3.242 1.00 86.19 97 PHE A O 1
ATOM 781 N N . ALA A 1 98 ? -4.068 0.086 1.595 1.00 85.25 98 ALA A N 1
ATOM 782 C CA . ALA A 1 98 ? -4.364 1.394 0.986 1.00 85.25 98 ALA A CA 1
ATOM 783 C C . ALA A 1 98 ? -5.639 1.338 0.146 1.00 85.25 98 ALA A C 1
ATOM 785 O O . ALA A 1 98 ? -6.566 2.123 0.349 1.00 85.25 98 ALA A O 1
ATOM 786 N N . ASN A 1 99 ? -5.703 0.346 -0.737 1.00 85.06 99 ASN A N 1
ATOM 787 C CA . ASN A 1 99 ? -6.752 0.216 -1.735 1.00 85.06 99 ASN A CA 1
ATOM 788 C C . ASN A 1 99 ? -7.935 -0.618 -1.229 1.00 85.06 99 ASN A C 1
ATOM 790 O O . ASN A 1 99 ? -7.870 -1.280 -0.181 1.00 85.06 99 ASN A O 1
ATOM 794 N N . SER A 1 100 ? -9.045 -0.543 -1.956 1.00 83.25 100 SER A N 1
ATOM 795 C CA . SER A 1 100 ? -10.204 -1.404 -1.750 1.00 83.25 100 SER A CA 1
ATOM 796 C C . SER A 1 100 ? -9.932 -2.791 -2.331 1.00 83.25 100 SER A C 1
ATOM 798 O O . SER A 1 100 ? -9.250 -2.939 -3.342 1.00 83.25 100 SER A O 1
ATOM 800 N N . ALA A 1 101 ? -10.548 -3.825 -1.752 1.00 78.00 101 ALA A N 1
ATOM 801 C CA . ALA A 1 101 ? -10.503 -5.183 -2.302 1.00 78.00 101 ALA A CA 1
ATOM 802 C C . ALA A 1 101 ? -11.130 -5.295 -3.711 1.00 78.00 101 ALA A C 1
ATOM 804 O O . ALA A 1 101 ? -10.958 -6.307 -4.385 1.00 78.00 101 ALA A O 1
ATOM 805 N N . SER A 1 102 ? -11.878 -4.274 -4.143 1.00 84.19 102 SER A N 1
ATOM 806 C CA . SER A 1 102 ? -12.467 -4.168 -5.481 1.00 84.19 102 SER A CA 1
ATOM 807 C C . SER A 1 102 ? -11.522 -3.598 -6.539 1.00 84.19 102 SER A C 1
ATOM 809 O O . SER A 1 102 ? -11.856 -3.649 -7.722 1.00 84.19 102 SER A O 1
ATOM 811 N N . ASP A 1 103 ? -10.400 -3.003 -6.134 1.00 87.88 103 ASP A N 1
ATOM 812 C CA . ASP A 1 103 ? -9.533 -2.275 -7.054 1.00 87.88 103 ASP A CA 1
ATOM 813 C C . ASP A 1 103 ? -8.668 -3.234 -7.873 1.00 87.88 103 ASP A C 1
ATOM 815 O O . ASP A 1 103 ? -8.231 -4.288 -7.409 1.00 87.88 103 ASP A O 1
ATOM 819 N N . SER A 1 104 ? -8.423 -2.866 -9.131 1.00 91.56 104 SER A N 1
ATOM 820 C CA . SER A 1 104 ? -7.559 -3.655 -10.004 1.00 91.56 104 SER A CA 1
ATOM 821 C C . SER A 1 104 ? -6.099 -3.556 -9.561 1.00 91.56 104 SER A C 1
ATOM 823 O O . SER A 1 104 ? -5.657 -2.519 -9.061 1.00 91.56 104 SER A O 1
ATOM 825 N N . VAL A 1 105 ? -5.316 -4.603 -9.830 1.00 91.38 105 VAL A N 1
ATOM 826 C CA . VAL A 1 105 ? -3.867 -4.591 -9.569 1.00 91.38 105 VAL A CA 1
ATOM 827 C C . VAL A 1 105 ? -3.184 -3.429 -10.300 1.00 91.38 105 VAL A C 1
ATOM 829 O O . VAL A 1 105 ? -2.301 -2.795 -9.732 1.00 91.38 105 VAL A O 1
ATOM 832 N N . SER A 1 106 ? -3.634 -3.081 -11.511 1.00 92.44 106 SER A N 1
ATOM 833 C CA . SER A 1 106 ? -3.108 -1.936 -12.263 1.00 92.44 106 SER A CA 1
ATOM 834 C C . SER A 1 106 ? -3.324 -0.601 -11.549 1.00 92.44 106 SER A C 1
ATOM 836 O O . SER A 1 106 ? -2.421 0.234 -11.539 1.00 92.44 106 SER A O 1
ATOM 838 N N . THR A 1 107 ? -4.480 -0.407 -10.905 1.00 92.12 107 THR A N 1
ATOM 839 C CA . THR A 1 107 ? -4.748 0.788 -10.089 1.00 92.12 107 THR A CA 1
ATOM 840 C C . THR A 1 107 ? -3.786 0.854 -8.905 1.00 92.12 107 THR A C 1
ATOM 842 O O . THR A 1 107 ? -3.111 1.860 -8.722 1.00 92.12 107 THR A O 1
ATOM 845 N N . ILE A 1 108 ? -3.647 -0.254 -8.170 1.00 91.25 108 ILE A N 1
ATOM 846 C CA . ILE A 1 108 ? -2.779 -0.351 -6.986 1.00 91.25 108 ILE A CA 1
ATOM 847 C C . ILE A 1 108 ? -1.320 -0.038 -7.343 1.00 91.25 108 ILE A C 1
ATOM 849 O O . ILE A 1 108 ? -0.642 0.697 -6.628 1.00 91.25 108 ILE A O 1
ATOM 853 N N . VAL A 1 109 ? -0.827 -0.586 -8.458 1.00 91.69 109 VAL A N 1
ATOM 854 C CA . VAL A 1 109 ? 0.550 -0.361 -8.924 1.00 91.69 109 VAL A CA 1
ATOM 855 C C . VAL A 1 109 ? 0.776 1.097 -9.311 1.00 91.69 109 VAL A C 1
ATOM 857 O O . VAL A 1 109 ? 1.824 1.648 -8.980 1.00 91.69 109 VAL A O 1
ATOM 860 N N . ARG A 1 110 ? -0.207 1.739 -9.950 1.00 91.25 110 ARG A N 1
ATOM 861 C CA . ARG A 1 110 ? -0.146 3.166 -10.285 1.00 91.25 110 ARG A CA 1
ATOM 862 C C . ARG A 1 110 ? -0.139 4.053 -9.037 1.00 91.25 110 ARG A C 1
ATOM 864 O O . ARG A 1 110 ? 0.607 5.026 -8.996 1.00 91.25 110 ARG A O 1
ATOM 871 N N . ASP A 1 111 ? -0.927 3.707 -8.025 1.00 88.94 111 ASP A N 1
ATOM 872 C CA . ASP A 1 111 ? -1.012 4.476 -6.779 1.00 88.94 111 ASP A CA 1
ATOM 873 C C . ASP A 1 111 ? 0.238 4.287 -5.902 1.00 88.94 111 ASP A C 1
ATOM 875 O O . ASP A 1 111 ? 0.695 5.208 -5.224 1.00 88.94 111 ASP A O 1
ATOM 879 N N . PHE A 1 112 ? 0.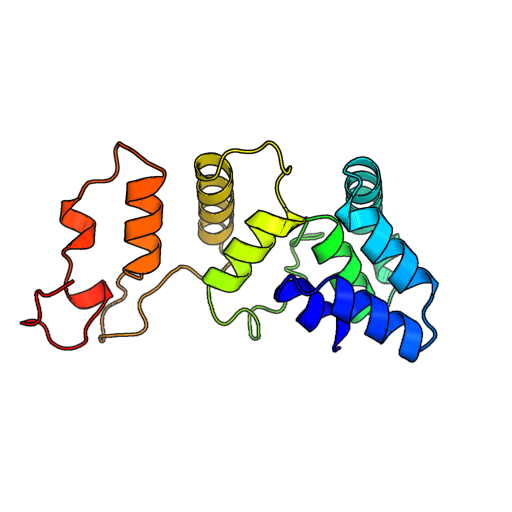866 3.110 -5.955 1.00 89.38 112 PHE A N 1
ATOM 880 C CA . PHE A 1 112 ? 2.200 2.926 -5.389 1.00 89.38 112 PHE A CA 1
ATOM 881 C C . PHE A 1 112 ? 3.258 3.731 -6.163 1.00 89.38 112 PHE A C 1
ATOM 883 O O . PHE A 1 112 ? 4.158 4.306 -5.547 1.00 89.38 112 PHE A O 1
ATOM 890 N N . GLU A 1 113 ? 3.141 3.800 -7.493 1.00 89.62 113 GLU A N 1
ATOM 891 C CA . GLU A 1 113 ? 4.057 4.550 -8.354 1.00 89.62 113 GLU A CA 1
ATOM 892 C C . GLU A 1 113 ? 4.041 6.053 -8.086 1.00 89.62 113 GLU A C 1
ATOM 894 O O . GLU A 1 113 ? 5.104 6.647 -7.894 1.00 89.62 113 GLU A O 1
ATOM 899 N N . SER A 1 114 ? 2.858 6.659 -7.975 1.00 87.31 114 SER A N 1
ATOM 900 C CA . SER A 1 114 ? 2.743 8.060 -7.562 1.00 87.31 114 SER A CA 1
ATOM 901 C C . SER A 1 114 ? 3.355 8.285 -6.176 1.00 87.31 114 SER A C 1
ATOM 903 O O . SER A 1 114 ? 4.123 9.226 -5.979 1.00 87.31 114 SER A O 1
ATOM 905 N N . ALA A 1 115 ? 3.117 7.369 -5.236 1.00 84.25 115 ALA A N 1
ATOM 906 C CA . ALA A 1 115 ? 3.605 7.509 -3.873 1.00 84.25 115 ALA A CA 1
ATOM 907 C C . ALA A 1 115 ? 5.144 7.427 -3.751 1.00 84.25 115 ALA A C 1
ATOM 909 O O . ALA A 1 115 ? 5.717 8.102 -2.893 1.00 84.25 115 ALA A O 1
ATOM 910 N N . TYR A 1 116 ? 5.854 6.646 -4.578 1.00 82.81 116 TYR A N 1
ATOM 911 C CA . TYR A 1 116 ? 7.328 6.695 -4.572 1.00 82.81 116 TYR A CA 1
ATOM 912 C C . TYR A 1 116 ? 7.896 7.862 -5.395 1.00 82.81 116 TYR A C 1
ATOM 914 O O . TYR A 1 116 ? 8.963 8.364 -5.046 1.00 82.81 116 TYR A O 1
ATOM 922 N N . GLN A 1 117 ? 7.202 8.350 -6.433 1.00 83.06 117 GLN A N 1
ATOM 923 C CA . GLN A 1 117 ? 7.598 9.577 -7.148 1.00 83.06 117 GLN A CA 1
ATOM 924 C C . GLN A 1 117 ? 7.552 10.807 -6.228 1.00 83.06 117 GLN A C 1
ATOM 926 O O . GLN A 1 117 ? 8.427 11.673 -6.277 1.00 83.06 117 GLN A O 1
ATOM 931 N N . GLU A 1 118 ? 6.591 10.839 -5.307 1.00 78.88 118 GLU A N 1
ATOM 932 C CA . GLU A 1 118 ? 6.494 11.836 -4.235 1.00 78.88 118 GLU A CA 1
ATOM 933 C C . GLU A 1 118 ? 7.498 11.590 -3.084 1.00 78.88 118 GLU A C 1
ATOM 935 O O . GLU A 1 118 ? 7.469 12.277 -2.065 1.00 78.88 118 GLU A O 1
ATOM 940 N N . HIS A 1 119 ? 8.441 10.653 -3.262 1.00 70.94 119 HIS A N 1
ATOM 941 C CA . HIS A 1 119 ? 9.507 10.281 -2.319 1.00 70.94 119 HIS A CA 1
ATOM 942 C C . HIS A 1 119 ? 9.003 9.734 -0.974 1.00 70.94 119 HIS A C 1
ATOM 944 O O . HIS A 1 119 ? 9.747 9.691 0.012 1.00 70.94 119 HIS A O 1
ATOM 950 N N . TYR A 1 120 ? 7.751 9.278 -0.911 1.00 72.81 120 TYR A N 1
ATOM 951 C CA . TYR A 1 120 ? 7.206 8.689 0.309 1.00 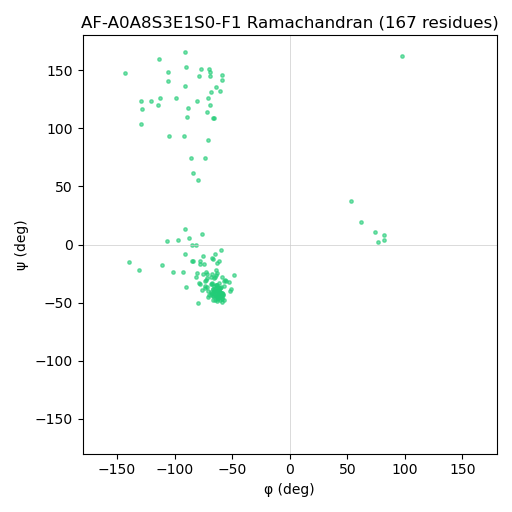72.81 120 TYR A CA 1
ATOM 952 C C . TYR A 1 120 ? 7.665 7.249 0.515 1.00 72.81 120 TYR A C 1
ATOM 954 O O . TYR A 1 120 ? 7.901 6.836 1.656 1.00 72.81 120 TYR A O 1
ATOM 962 N N . TRP A 1 121 ? 7.858 6.520 -0.585 1.00 78.38 121 TRP A N 1
ATOM 963 C CA . TRP A 1 121 ? 8.406 5.167 -0.611 1.00 78.38 121 TRP A CA 1
ATOM 964 C C . TRP A 1 121 ? 9.762 5.108 -1.302 1.00 78.38 121 TRP A C 1
ATOM 966 O O . TRP A 1 121 ? 10.120 5.979 -2.092 1.00 78.38 121 TRP A O 1
ATOM 976 N N . LEU A 1 122 ? 10.510 4.044 -1.007 1.00 78.19 122 LEU A N 1
ATOM 977 C CA . LEU A 1 122 ? 11.733 3.731 -1.731 1.00 78.19 122 LEU A CA 1
ATOM 978 C C . LEU A 1 122 ? 11.390 3.307 -3.158 1.00 78.19 122 LEU A C 1
ATOM 980 O O . LEU A 1 122 ? 10.546 2.434 -3.372 1.00 78.19 122 LEU A O 1
ATOM 984 N N . GLU A 1 123 ? 12.095 3.905 -4.110 1.00 83.50 123 GLU A N 1
ATOM 985 C CA . GLU A 1 123 ? 12.039 3.505 -5.508 1.00 83.50 123 GLU A CA 1
ATOM 986 C C . GLU A 1 123 ? 12.463 2.027 -5.648 1.00 83.50 123 GLU A C 1
ATOM 988 O O . GLU A 1 123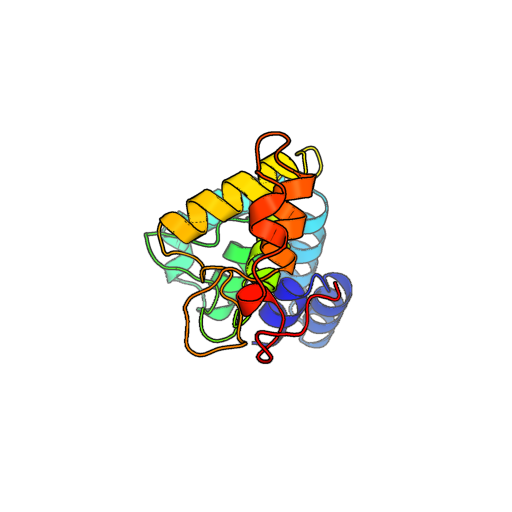 ? 13.387 1.575 -4.954 1.00 83.50 123 GLU A O 1
ATOM 993 N N . PRO A 1 124 ? 11.808 1.249 -6.526 1.00 85.81 124 PRO A N 1
ATOM 994 C CA . PRO A 1 124 ? 12.122 -0.157 -6.742 1.00 85.81 124 PRO A CA 1
ATOM 995 C C . PRO A 1 124 ? 13.428 -0.332 -7.528 1.00 85.81 124 PRO A C 1
ATOM 997 O O . PRO A 1 124 ? 13.431 -0.672 -8.709 1.00 85.81 124 PRO A O 1
ATOM 1000 N N . ILE A 1 125 ? 14.554 -0.092 -6.858 1.00 83.12 125 ILE A N 1
ATOM 1001 C CA . ILE A 1 125 ? 15.903 -0.156 -7.424 1.00 83.12 125 ILE A CA 1
ATOM 1002 C C . ILE A 1 125 ? 16.485 -1.569 -7.249 1.00 83.12 125 ILE A C 1
ATOM 1004 O O . ILE A 1 125 ? 16.394 -2.187 -6.181 1.00 83.12 125 ILE A O 1
ATOM 1008 N N . ALA A 1 126 ? 17.115 -2.080 -8.304 1.00 78.81 126 ALA A N 1
ATOM 1009 C CA . ALA A 1 126 ? 17.872 -3.321 -8.290 1.00 78.81 126 ALA A CA 1
ATOM 1010 C C . ALA A 1 126 ? 19.080 -3.195 -7.352 1.00 78.81 126 ALA A C 1
ATOM 1012 O O . ALA A 1 126 ? 19.813 -2.212 -7.365 1.00 78.81 126 ALA A O 1
ATOM 1013 N N . HIS A 1 127 ? 19.312 -4.219 -6.534 1.00 70.38 127 HIS A N 1
ATOM 1014 C CA . HIS A 1 127 ? 20.444 -4.243 -5.599 1.00 70.38 127 HIS A CA 1
ATOM 1015 C C . HIS A 1 127 ? 21.722 -4.804 -6.250 1.00 70.38 127 HIS A C 1
ATOM 1017 O O . HIS A 1 127 ? 22.733 -5.031 -5.583 1.00 70.38 127 HIS A O 1
ATOM 1023 N N . HIS A 1 128 ? 21.668 -5.079 -7.554 1.00 63.31 128 HIS A N 1
ATOM 1024 C CA . HIS A 1 128 ? 22.724 -5.719 -8.319 1.00 63.31 128 HIS A CA 1
ATOM 1025 C C . HIS A 1 128 ? 23.305 -4.710 -9.311 1.00 63.31 128 HIS A C 1
ATOM 1027 O O . HIS A 1 128 ? 22.572 -4.115 -10.088 1.00 63.31 128 HIS A O 1
ATOM 1033 N N . GLY A 1 129 ? 24.626 -4.521 -9.270 1.00 57.75 129 GLY A N 1
ATOM 1034 C CA . GLY A 1 129 ? 25.337 -3.587 -10.145 1.00 57.75 129 GLY A CA 1
ATOM 1035 C C . GLY A 1 129 ? 25.629 -2.231 -9.495 1.00 57.75 129 GLY A C 1
ATOM 1036 O O . GLY A 1 129 ? 25.055 -1.860 -8.476 1.00 57.75 129 GLY A O 1
ATOM 1037 N N . ASN A 1 130 ? 26.574 -1.494 -10.083 1.00 59.88 130 ASN A N 1
ATOM 1038 C CA . ASN A 1 130 ? 26.952 -0.139 -9.651 1.00 59.88 130 ASN A CA 1
ATOM 1039 C C . ASN A 1 130 ? 26.049 0.955 -10.252 1.00 59.88 130 ASN A C 1
ATOM 1041 O O . ASN A 1 130 ? 26.267 2.143 -10.010 1.00 59.88 130 ASN A O 1
ATOM 1045 N N . THR A 1 131 ? 25.067 0.578 -11.069 1.00 66.81 131 THR A N 1
ATOM 1046 C CA . THR A 1 131 ? 24.164 1.489 -11.770 1.00 66.81 131 THR A CA 1
ATOM 1047 C C . THR A 1 131 ? 22.784 1.465 -11.122 1.00 66.81 131 THR A C 1
ATOM 1049 O O . THR A 1 131 ? 22.291 0.418 -10.712 1.00 66.81 131 THR A O 1
ATOM 1052 N N . LYS A 1 132 ? 22.141 2.635 -11.019 1.00 73.69 132 LYS A N 1
ATOM 1053 C CA . LYS A 1 132 ? 20.744 2.732 -10.578 1.00 73.69 132 LYS A CA 1
ATOM 1054 C C . LYS A 1 132 ? 19.836 2.180 -11.680 1.00 73.69 132 LYS A C 1
ATOM 1056 O O . LYS A 1 132 ? 19.437 2.922 -12.571 1.00 73.69 132 LYS A O 1
ATOM 1061 N N . ALA A 1 133 ? 19.562 0.882 -11.639 1.00 80.75 133 ALA A N 1
ATOM 1062 C CA . ALA A 1 133 ? 18.586 0.220 -12.498 1.00 80.75 133 ALA A CA 1
ATOM 1063 C C . ALA A 1 133 ? 17.329 -0.122 -11.690 1.00 80.75 133 ALA A C 1
ATOM 1065 O O . ALA A 1 133 ? 17.416 -0.395 -10.495 1.00 80.75 133 ALA A O 1
ATOM 1066 N N . LEU A 1 134 ? 16.159 -0.122 -12.330 1.00 84.56 134 LEU A N 1
ATOM 1067 C CA . LEU A 1 134 ? 14.932 -0.619 -11.701 1.00 84.56 134 LEU A CA 1
ATOM 1068 C C . LEU A 1 134 ? 15.008 -2.138 -11.524 1.00 84.56 134 LEU A C 1
ATOM 1070 O O . LEU A 1 134 ? 15.544 -2.829 -12.385 1.00 84.56 134 LEU A O 1
ATOM 1074 N N . ASP A 1 135 ? 14.444 -2.651 -10.437 1.00 86.00 135 ASP A N 1
ATOM 1075 C CA . ASP A 1 135 ? 14.357 -4.079 -10.127 1.00 86.00 135 ASP A CA 1
ATOM 1076 C C . ASP A 1 135 ? 13.563 -4.822 -11.212 1.00 86.00 135 ASP A C 1
ATOM 1078 O O . ASP A 1 135 ? 12.459 -4.409 -11.579 1.00 86.00 135 ASP A O 1
ATOM 1082 N N . LEU A 1 136 ? 14.088 -5.946 -11.706 1.00 86.06 136 LEU A N 1
ATOM 1083 C CA . LEU A 1 136 ? 13.399 -6.779 -12.695 1.00 86.06 136 LEU A CA 1
ATOM 1084 C C . LEU A 1 136 ? 11.973 -7.148 -12.258 1.00 86.06 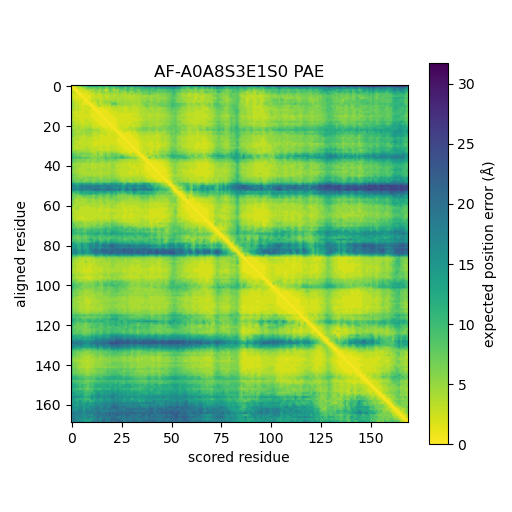136 LEU A C 1
ATOM 1086 O O . LEU A 1 136 ? 11.050 -7.120 -13.070 1.00 86.06 136 LEU A O 1
ATOM 1090 N N . ARG A 1 137 ? 11.765 -7.457 -10.974 1.00 86.62 137 ARG A N 1
ATOM 1091 C CA . ARG A 1 137 ? 10.445 -7.845 -10.450 1.00 86.62 137 ARG A CA 1
ATOM 1092 C C . ARG A 1 137 ? 9.438 -6.703 -10.576 1.00 86.62 137 ARG A C 1
ATOM 1094 O O . ARG A 1 137 ? 8.266 -6.951 -10.842 1.00 86.62 137 ARG A O 1
ATOM 1101 N N . TRP A 1 138 ? 9.897 -5.462 -10.422 1.00 89.00 138 TRP A N 1
ATOM 1102 C CA . TRP A 1 138 ? 9.072 -4.280 -10.652 1.00 89.00 138 TRP A CA 1
ATOM 1103 C C . TRP A 1 138 ? 8.761 -4.091 -12.137 1.00 89.00 138 TRP A C 1
ATOM 1105 O O . TRP A 1 138 ? 7.611 -3.855 -12.495 1.00 89.00 138 TRP A O 1
ATOM 1115 N N . LYS A 1 139 ? 9.750 -4.273 -13.018 1.00 88.88 139 LYS A N 1
ATOM 1116 C CA . LYS A 1 139 ? 9.548 -4.189 -14.474 1.00 88.88 139 LYS A CA 1
ATOM 1117 C C . LYS A 1 139 ? 8.557 -5.240 -14.988 1.00 88.88 139 LYS A C 1
ATOM 1119 O O . LYS A 1 139 ? 7.710 -4.923 -15.815 1.00 88.88 139 LYS A O 1
ATOM 1124 N N . LEU A 1 140 ? 8.623 -6.469 -14.468 1.00 89.50 140 LEU A N 1
ATOM 1125 C CA . LEU A 1 140 ? 7.658 -7.531 -14.775 1.00 89.50 140 LEU A CA 1
ATOM 1126 C C . LEU A 1 140 ? 6.250 -7.177 -14.291 1.00 89.50 140 LEU A C 1
ATOM 1128 O O . LEU A 1 140 ? 5.279 -7.414 -15.005 1.00 89.50 140 LEU A O 1
ATOM 1132 N N . LEU A 1 141 ? 6.138 -6.582 -13.102 1.00 91.19 141 LEU A N 1
ATOM 1133 C CA . LEU A 1 141 ? 4.859 -6.103 -12.592 1.00 91.19 141 LEU A CA 1
ATOM 1134 C C . LEU A 1 141 ? 4.291 -4.993 -13.486 1.00 91.19 141 LEU A C 1
ATOM 1136 O O . LEU A 1 141 ? 3.123 -5.065 -13.851 1.00 91.19 141 LEU A O 1
ATOM 1140 N N . LYS A 1 142 ? 5.121 -4.028 -13.907 1.00 90.75 142 LYS A N 1
ATOM 1141 C CA . LYS A 1 142 ? 4.730 -2.978 -14.858 1.00 90.75 142 LYS A CA 1
ATOM 1142 C C . LYS A 1 142 ? 4.253 -3.570 -16.181 1.00 90.75 142 LYS A C 1
ATOM 1144 O O . LYS A 1 142 ? 3.176 -3.193 -16.617 1.00 90.75 142 LYS A O 1
ATOM 1149 N N . LEU A 1 143 ? 4.977 -4.538 -16.747 1.00 91.06 143 LEU A N 1
ATOM 1150 C CA . LEU A 1 143 ? 4.570 -5.240 -17.970 1.00 91.06 143 LEU A CA 1
ATOM 1151 C C . LEU A 1 143 ? 3.222 -5.963 -17.814 1.00 91.06 143 LEU A C 1
ATOM 1153 O O . LEU A 1 143 ? 2.444 -6.014 -18.756 1.00 91.06 143 LEU A O 1
ATOM 1157 N N . TYR A 1 144 ? 2.942 -6.527 -16.636 1.00 91.00 144 TYR A N 1
ATOM 1158 C CA . TYR A 1 144 ? 1.662 -7.180 -16.361 1.00 91.00 144 TYR A CA 1
ATOM 1159 C C . TYR A 1 144 ? 0.502 -6.184 -16.222 1.00 91.00 144 TYR A C 1
ATOM 1161 O O . TYR A 1 144 ? -0.625 -6.493 -16.596 1.00 91.00 144 TYR A O 1
ATOM 1169 N N . THR A 1 145 ? 0.758 -5.012 -15.640 1.00 92.62 145 THR A N 1
ATOM 1170 C CA . THR A 1 145 ? -0.293 -4.032 -15.328 1.00 92.62 145 THR A CA 1
ATOM 1171 C C . THR A 1 145 ? -0.536 -2.980 -16.402 1.00 92.62 145 THR A C 1
ATOM 1173 O O . THR A 1 145 ? -1.607 -2.370 -16.400 1.00 92.62 145 THR A O 1
ATOM 1176 N N . ASP A 1 146 ? 0.461 -2.721 -17.246 1.00 90.88 146 ASP A N 1
ATOM 1177 C CA . ASP A 1 146 ? 0.486 -1.645 -18.230 1.00 90.88 146 ASP A CA 1
ATOM 1178 C C . ASP A 1 146 ? 0.855 -2.209 -19.604 1.00 90.88 146 ASP A C 1
ATOM 1180 O O . ASP A 1 146 ? 2.021 -2.479 -19.899 1.00 90.88 146 ASP A O 1
ATOM 1184 N N . ASP A 1 147 ? -0.158 -2.335 -20.459 1.00 85.38 147 ASP A N 1
ATOM 1185 C CA . ASP A 1 147 ? -0.027 -2.856 -21.821 1.00 85.38 147 ASP A CA 1
ATOM 1186 C C . ASP A 1 147 ? 0.869 -1.979 -22.714 1.00 85.38 147 ASP A C 1
ATOM 1188 O O . ASP A 1 147 ? 1.303 -2.409 -23.784 1.00 85.38 147 ASP A O 1
ATOM 1192 N N . THR A 1 148 ? 1.143 -0.736 -22.302 1.00 89.62 148 THR A N 1
ATOM 1193 C CA . THR A 1 148 ? 2.010 0.193 -23.039 1.00 89.62 148 THR A CA 1
ATOM 1194 C C . THR A 1 148 ? 3.474 0.107 -22.619 1.00 89.62 148 THR A C 1
ATOM 1196 O O . THR A 1 148 ? 4.335 0.708 -23.269 1.00 89.62 148 THR A O 1
ATOM 1199 N N . TYR A 1 149 ? 3.785 -0.648 -21.560 1.00 88.06 149 TYR A N 1
ATOM 1200 C CA . TYR A 1 149 ? 5.146 -0.782 -21.063 1.00 88.06 149 TYR A CA 1
ATOM 1201 C C . TYR A 1 149 ? 6.012 -1.571 -22.062 1.00 88.06 149 TYR A C 1
ATOM 1203 O O . TYR A 1 149 ? 5.714 -2.731 -22.362 1.00 88.06 149 TYR A O 1
ATOM 1211 N N . PRO A 1 150 ? 7.101 -0.984 -22.592 1.00 87.56 150 PRO A N 1
ATOM 1212 C CA . PRO A 1 150 ? 7.884 -1.637 -23.627 1.00 87.56 150 PRO A CA 1
ATOM 1213 C C . PRO A 1 150 ? 8.651 -2.822 -23.040 1.00 87.56 150 PRO A C 1
ATOM 1215 O O . PRO A 1 150 ? 9.416 -2.683 -22.082 1.00 87.56 150 PRO A O 1
ATOM 1218 N N . ILE A 1 151 ? 8.472 -3.990 -23.659 1.00 85.44 151 ILE A N 1
ATOM 1219 C CA . ILE A 1 151 ? 9.101 -5.245 -23.228 1.00 85.44 151 ILE A CA 1
ATOM 1220 C C . ILE A 1 151 ? 10.634 -5.163 -23.223 1.00 85.44 151 ILE A C 1
ATOM 1222 O O . ILE A 1 151 ? 11.282 -5.802 -22.397 1.00 85.44 151 ILE A O 1
ATOM 1226 N N . ASP A 1 152 ? 11.207 -4.309 -24.075 1.00 84.69 152 ASP A N 1
ATOM 1227 C CA . ASP A 1 152 ? 12.648 -4.058 -24.164 1.00 84.69 152 ASP A CA 1
ATOM 1228 C C . ASP A 1 152 ? 13.259 -3.642 -22.817 1.00 84.69 152 ASP A C 1
ATOM 1230 O O . ASP A 1 152 ? 14.389 -4.015 -22.501 1.00 84.69 152 ASP A O 1
ATOM 1234 N N . ASN A 1 153 ? 12.493 -2.949 -21.966 1.00 81.38 153 ASN A N 1
ATOM 1235 C CA . ASN A 1 153 ? 12.960 -2.518 -20.648 1.00 81.38 153 ASN A CA 1
ATOM 1236 C C . ASN A 1 153 ? 13.250 -3.692 -19.699 1.00 81.38 153 ASN A C 1
ATOM 1238 O O . ASN A 1 153 ? 14.084 -3.557 -18.795 1.00 81.38 153 ASN A O 1
ATOM 1242 N N . VAL A 1 154 ? 12.572 -4.831 -19.883 1.00 82.12 154 VAL A N 1
ATOM 1243 C CA . VAL A 1 154 ? 12.720 -6.039 -19.053 1.00 82.12 154 VAL A CA 1
ATOM 1244 C C . VAL A 1 154 ? 14.054 -6.737 -19.322 1.00 82.12 154 VAL A C 1
ATOM 1246 O O . VAL A 1 154 ? 14.623 -7.338 -18.416 1.00 82.12 154 VAL A O 1
ATOM 1249 N N . PHE A 1 155 ? 14.598 -6.606 -20.534 1.00 78.06 155 PHE A N 1
ATOM 1250 C CA . PHE A 1 155 ? 15.836 -7.277 -20.940 1.00 78.06 155 PHE A CA 1
ATOM 1251 C C . PHE A 1 155 ? 17.122 -6.572 -20.485 1.00 78.06 155 PHE A C 1
ATOM 1253 O O . PHE A 1 155 ? 18.218 -7.060 -20.754 1.00 78.06 155 PHE A O 1
ATOM 1260 N N . ASP A 1 156 ? 17.024 -5.443 -19.782 1.00 76.56 156 ASP A N 1
ATOM 1261 C CA . ASP A 1 156 ? 18.194 -4.754 -19.236 1.00 76.56 156 ASP A CA 1
ATOM 1262 C C . ASP A 1 156 ? 18.875 -5.600 -18.146 1.00 76.56 156 ASP A C 1
ATOM 1264 O O . ASP A 1 156 ? 18.374 -5.762 -17.032 1.00 76.56 156 ASP A O 1
ATOM 1268 N N . VAL A 1 157 ? 20.049 -6.126 -18.493 1.00 72.44 157 VAL A N 1
ATOM 1269 C CA . VAL A 1 157 ? 20.855 -7.065 -17.699 1.00 72.44 157 VAL A CA 1
ATOM 1270 C C . VAL A 1 157 ? 21.205 -6.508 -16.313 1.00 72.44 157 VAL A C 1
ATOM 1272 O O . VAL A 1 157 ? 21.233 -7.248 -15.330 1.00 72.44 157 VAL A O 1
ATOM 1275 N N . ASN A 1 158 ? 21.365 -5.185 -16.191 1.00 73.56 158 ASN A N 1
ATOM 1276 C CA . ASN A 1 158 ? 21.695 -4.538 -14.916 1.00 73.56 158 ASN A C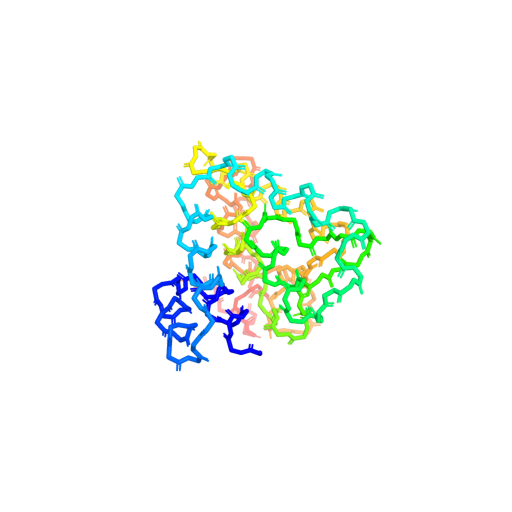A 1
ATOM 1277 C C . ASN A 1 158 ? 20.557 -4.618 -13.884 1.00 73.56 158 ASN A C 1
ATOM 1279 O O . ASN A 1 158 ? 20.766 -4.301 -12.717 1.00 73.56 158 ASN A O 1
ATOM 1283 N N . SER A 1 159 ? 19.350 -5.025 -14.291 1.00 70.12 159 SER A N 1
ATOM 1284 C CA . SER A 1 159 ? 18.198 -5.121 -13.390 1.00 70.12 159 SER A CA 1
ATOM 1285 C C . SER A 1 159 ? 18.087 -6.428 -12.604 1.00 70.12 159 SER A C 1
ATOM 1287 O O . SER A 1 159 ? 17.326 -6.472 -11.634 1.00 70.12 159 SER A O 1
ATOM 1289 N N . TYR A 1 160 ? 18.827 -7.480 -12.979 1.00 72.12 160 TYR A N 1
ATOM 1290 C CA . TYR A 1 160 ? 18.713 -8.800 -12.337 1.00 72.12 160 TYR A CA 1
ATOM 1291 C C . TYR A 1 160 ? 20.032 -9.533 -12.092 1.00 72.12 160 TYR A C 1
ATOM 1293 O O . TYR A 1 160 ? 20.058 -10.464 -11.289 1.00 72.12 160 TYR A O 1
ATOM 1301 N N . THR A 1 161 ? 21.137 -9.123 -12.711 1.00 66.62 161 THR A N 1
ATOM 1302 C CA . THR A 1 161 ? 22.425 -9.801 -12.541 1.00 66.62 161 THR A CA 1
ATOM 1303 C C . THR A 1 161 ? 23.576 -8.802 -12.518 1.00 66.62 161 THR A C 1
ATOM 1305 O O . THR A 1 161 ? 23.537 -7.749 -13.149 1.00 66.62 161 THR A O 1
ATOM 1308 N N . GLN A 1 162 ? 24.628 -9.121 -11.761 1.00 67.25 162 GLN A N 1
ATOM 1309 C CA . GLN A 1 162 ? 25.884 -8.362 -11.803 1.00 67.25 162 GLN A CA 1
ATOM 1310 C C . GLN A 1 162 ? 26.733 -8.730 -13.029 1.00 67.25 162 GLN A C 1
ATOM 1312 O O . GLN A 1 162 ? 27.699 -8.034 -13.337 1.00 67.25 162 GLN A O 1
ATOM 1317 N N . ASN A 1 163 ? 26.405 -9.838 -13.704 1.00 65.69 163 ASN A N 1
ATOM 1318 C CA . ASN A 1 163 ? 27.122 -10.310 -14.877 1.00 65.69 163 ASN A CA 1
ATOM 1319 C C . ASN A 1 163 ? 26.511 -9.699 -16.151 1.00 65.69 163 ASN A C 1
ATOM 1321 O O . ASN A 1 163 ? 25.435 -10.133 -16.555 1.00 65.69 163 ASN A O 1
ATOM 1325 N N . PRO A 1 164 ? 27.196 -8.770 -16.843 1.00 65.00 164 PRO A N 1
ATOM 1326 C CA . PRO A 1 164 ? 26.651 -8.093 -18.023 1.00 65.00 164 PRO A CA 1
ATOM 1327 C C . PRO A 1 164 ? 26.400 -9.024 -19.225 1.00 65.00 164 PRO A C 1
ATOM 1329 O O . PRO A 1 164 ? 25.805 -8.594 -20.209 1.00 65.00 164 PRO A O 1
ATOM 1332 N N . PHE A 1 165 ? 26.846 -10.285 -19.166 1.00 61.75 165 PHE A N 1
ATOM 1333 C CA . PHE A 1 165 ? 26.665 -11.287 -20.223 1.00 61.75 165 PHE A CA 1
ATOM 1334 C C . PHE A 1 165 ? 25.630 -12.365 -19.894 1.00 61.75 165 PHE A C 1
ATOM 1336 O O . PHE A 1 165 ? 25.462 -13.300 -20.677 1.00 61.75 165 PHE A O 1
ATOM 1343 N N . ASP A 1 166 ? 24.963 -12.278 -18.746 1.00 68.62 166 ASP A N 1
ATOM 1344 C CA . ASP A 1 166 ? 23.920 -13.227 -18.380 1.00 68.62 166 ASP A CA 1
ATOM 1345 C C . ASP A 1 166 ? 22.559 -12.699 -18.842 1.00 68.62 166 ASP A C 1
ATOM 1347 O O . ASP A 1 166 ? 21.923 -11.894 -18.177 1.00 68.62 166 ASP A O 1
ATOM 1351 N N . TYR A 1 167 ? 22.167 -13.119 -20.046 1.00 67.44 167 TYR A N 1
ATOM 1352 C CA . TYR A 1 167 ? 20.906 -12.768 -20.710 1.00 67.44 167 TYR A CA 1
ATOM 1353 C C . TYR A 1 167 ? 19.777 -13.768 -20.411 1.00 67.44 167 TYR A C 1
ATOM 1355 O O . TYR A 1 167 ? 18.772 -13.812 -21.125 1.00 67.44 167 TYR A O 1
ATOM 1363 N N . ARG A 1 168 ? 19.964 -14.639 -19.414 1.00 69.38 168 ARG A N 1
ATOM 1364 C CA . ARG A 1 168 ? 18.958 -15.616 -18.999 1.00 69.38 168 ARG A CA 1
ATOM 1365 C C . ARG A 1 168 ? 18.058 -14.972 -17.949 1.00 69.38 168 ARG A C 1
ATOM 1367 O O . ARG A 1 168 ? 18.531 -14.597 -16.882 1.00 69.38 168 ARG A O 1
ATOM 1374 N N . LEU A 1 169 ? 16.778 -14.860 -18.288 1.00 63.50 169 LEU A N 1
ATOM 1375 C CA . LEU A 1 169 ? 15.692 -14.533 -17.363 1.00 63.50 169 LEU A CA 1
ATOM 1376 C C . LEU A 1 169 ? 15.268 -15.767 -16.562 1.00 63.50 169 LEU A C 1
ATOM 1378 O O . LEU A 1 169 ? 15.218 -16.864 -17.168 1.00 63.50 169 LEU A O 1
#

Secondary structure (DSSP, 8-state):
-HHHHHHHTT-HHHHHHHHHHTT-HHHHHHHHHHHH-HHHHHHHHHHHHSGGGGGS-HHHHHHHHHHHT--EETTEE-S-TTT--SHHHHHHHIIIIIS-TTS-HHHHHHHHHHHHHTTSS---B-SSSSS--B-HHHHHHHHHH-TTS-GGGGG-GGGT-S-TT----

Mean predicted aligned error: 7.67 Å